Protein AF-A0A9E6A9U4-F1 (afdb_monomer_lite)

Secondary structure (DSSP, 8-state):
-EEEEETTS-EEEESSHHHHHHHHTSHHHHTTEEEEEE----SS----HHHHHHHHHHHHHHHHHHHHHHHHHHHH--HHHHHHHHHHHHHHHHHHHHHHHHHHHH--SHHHHHHHHHHHHHHHHHHHHHHHTTSS--HHHHH-HHHHHHHHHHHHHHHHHHHT-

Sequence (165 aa):
MITVNFKNGSKQHYTNLVQLCTILSDPDIADEFDGAHFVGVEKGYVINTHDQNELITRLEQAGAVKKIREKISENAGDSDSLLGTTADGVQLLLYAFSQLTVALNSASTLAEVRAASAPHIDMANRFLTKCESGEVKLTFMAKGVDNVVSDIEQRATAVSKVLSA

Structure (mmCIF, N/CA/C/O backbone):
data_AF-A0A9E6A9U4-F1
#
_entry.id   AF-A0A9E6A9U4-F1
#
loop_
_atom_site.group_PDB
_atom_site.id
_atom_site.type_symbol
_atom_site.label_atom_id
_atom_site.label_alt_id
_atom_site.label_comp_id
_atom_site.label_asym_id
_atom_site.label_entity_id
_atom_site.label_seq_id
_atom_site.pdbx_PDB_ins_code
_atom_site.Cartn_x
_atom_site.Cartn_y
_atom_site.Cartn_z
_atom_site.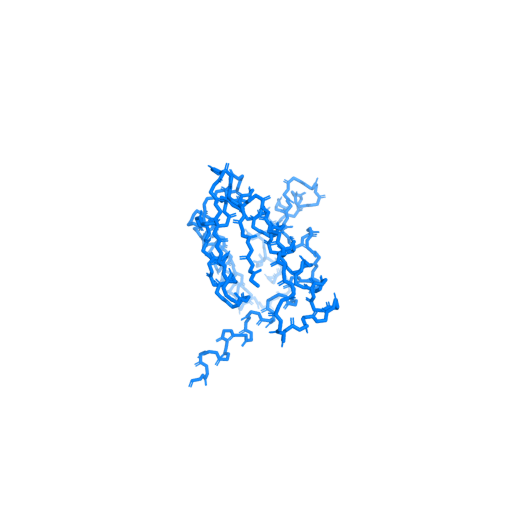occupancy
_atom_site.B_iso_or_equiv
_atom_site.auth_seq_id
_atom_site.auth_comp_id
_atom_site.auth_asym_id
_atom_site.auth_atom_id
_atom_site.pdbx_PDB_model_num
ATOM 1 N N . MET A 1 1 ? 33.800 -16.153 -32.339 1.00 60.28 1 MET A N 1
ATOM 2 C CA . MET A 1 1 ? 34.255 -14.843 -31.820 1.00 60.28 1 MET A CA 1
ATOM 3 C C . MET A 1 1 ? 33.089 -13.872 -31.927 1.00 60.28 1 MET A C 1
ATOM 5 O O . MET A 1 1 ? 32.409 -13.891 -32.945 1.00 60.28 1 MET A O 1
ATOM 9 N N . ILE A 1 2 ? 32.790 -13.103 -30.881 1.00 58.94 2 ILE A N 1
ATOM 10 C CA . ILE A 1 2 ? 31.640 -12.185 -30.867 1.00 58.94 2 ILE A CA 1
ATOM 11 C C . ILE A 1 2 ? 32.153 -10.767 -31.055 1.00 58.94 2 ILE A C 1
ATOM 13 O O . ILE A 1 2 ? 33.041 -10.357 -30.315 1.00 58.94 2 ILE A O 1
ATOM 17 N N . THR A 1 3 ? 31.607 -10.033 -32.020 1.00 58.75 3 THR A N 1
ATOM 18 C CA . THR A 1 3 ? 31.965 -8.630 -32.241 1.00 58.75 3 THR A CA 1
ATOM 19 C C . THR A 1 3 ? 30.806 -7.748 -31.801 1.00 58.75 3 THR A C 1
ATOM 21 O O . THR A 1 3 ? 29.701 -7.851 -32.337 1.00 58.75 3 THR A O 1
ATOM 24 N N . VAL A 1 4 ? 31.061 -6.884 -30.824 1.00 59.47 4 VAL A N 1
ATOM 25 C CA . VAL A 1 4 ? 30.104 -5.893 -30.321 1.00 59.47 4 VAL A CA 1
ATOM 26 C C . VAL A 1 4 ? 30.459 -4.531 -30.884 1.00 59.47 4 VAL A C 1
ATOM 28 O O . VAL A 1 4 ? 31.626 -4.141 -30.836 1.00 59.47 4 VAL A O 1
ATOM 31 N N . ASN A 1 5 ? 29.458 -3.823 -31.407 1.00 59.84 5 ASN A N 1
ATOM 32 C CA . ASN A 1 5 ? 29.593 -2.432 -31.817 1.00 59.84 5 ASN A CA 1
ATOM 33 C C . ASN A 1 5 ? 28.971 -1.525 -30.754 1.00 59.84 5 ASN A C 1
ATOM 35 O O . ASN A 1 5 ? 27.860 -1.772 -30.274 1.00 59.84 5 ASN A O 1
ATOM 39 N N . PHE A 1 6 ? 29.691 -0.461 -30.429 1.00 61.44 6 PHE A N 1
ATOM 40 C CA . PHE A 1 6 ? 29.239 0.581 -29.518 1.00 61.44 6 PHE A CA 1
ATOM 41 C C . PHE A 1 6 ? 28.830 1.829 -30.302 1.00 61.44 6 PHE A C 1
ATOM 43 O O . PHE A 1 6 ? 29.335 2.081 -31.398 1.00 61.44 6 PHE A O 1
ATOM 50 N N . LYS A 1 7 ? 27.955 2.650 -29.718 1.00 62.50 7 LYS A N 1
ATOM 51 C CA . LYS A 1 7 ? 27.421 3.888 -30.316 1.00 62.50 7 LYS A CA 1
ATOM 52 C C . LYS A 1 7 ? 28.502 4.917 -30.645 1.00 62.50 7 LYS A C 1
ATOM 54 O O . LYS A 1 7 ? 28.329 5.742 -31.535 1.00 62.50 7 LYS A O 1
ATOM 59 N N . ASN A 1 8 ? 29.638 4.850 -29.955 1.00 65.19 8 ASN A N 1
ATOM 60 C CA . ASN A 1 8 ? 30.821 5.663 -30.242 1.00 65.19 8 ASN A CA 1
ATOM 61 C C . ASN A 1 8 ? 31.619 5.172 -31.475 1.00 65.19 8 ASN A C 1
ATOM 63 O O . ASN A 1 8 ? 32.665 5.734 -31.793 1.00 65.19 8 ASN A O 1
ATOM 67 N N . GLY A 1 9 ? 31.151 4.125 -32.164 1.00 56.97 9 GLY A N 1
ATOM 68 C CA . GLY A 1 9 ? 31.791 3.528 -33.336 1.00 56.97 9 GLY A CA 1
ATOM 69 C C . GLY A 1 9 ? 32.916 2.541 -33.012 1.00 56.97 9 GLY A C 1
ATOM 70 O O . GLY A 1 9 ? 33.503 1.964 -33.932 1.00 56.97 9 GLY A O 1
ATOM 71 N N . SER A 1 10 ? 33.225 2.320 -31.730 1.00 62.66 10 SER A N 1
ATOM 72 C CA . SER A 1 10 ? 34.221 1.333 -31.313 1.00 62.66 10 SER A CA 1
ATOM 73 C C . SER A 1 10 ? 33.694 -0.097 -31.459 1.00 62.66 10 SER A C 1
ATOM 75 O O . SER A 1 10 ? 32.488 -0.359 -31.415 1.00 62.66 10 SER A O 1
ATOM 77 N N . LYS A 1 11 ? 34.623 -1.037 -31.660 1.00 68.75 11 LYS A N 1
ATOM 78 C CA . LYS A 1 11 ? 34.333 -2.467 -31.783 1.00 68.75 11 LYS A CA 1
ATOM 79 C C . LYS A 1 11 ? 35.143 -3.236 -30.758 1.00 68.75 11 LYS A C 1
ATOM 81 O O . LYS A 1 11 ? 36.354 -3.040 -30.676 1.00 68.75 11 LYS A O 1
ATOM 86 N N . GLN A 1 12 ? 34.496 -4.129 -30.020 1.00 66.19 12 GLN A N 1
ATOM 87 C CA . GLN A 1 12 ? 35.190 -5.068 -29.140 1.00 66.19 12 GLN A CA 1
ATOM 88 C C . GLN A 1 12 ? 34.913 -6.509 -29.543 1.00 66.19 12 GLN A C 1
ATOM 90 O O . GLN A 1 12 ? 33.837 -6.840 -30.047 1.00 66.19 12 GLN A O 1
ATOM 95 N N . HIS A 1 13 ? 35.911 -7.361 -29.319 1.00 63.00 13 HIS A N 1
ATOM 96 C CA . HIS A 1 13 ? 35.864 -8.776 -29.650 1.00 63.00 13 HIS A CA 1
ATOM 97 C C . HIS A 1 13 ? 35.906 -9.615 -28.378 1.00 63.00 13 HIS A C 1
ATOM 99 O O . HIS A 1 13 ? 36.811 -9.462 -27.561 1.00 63.00 13 HIS A O 1
ATOM 105 N N . TYR A 1 14 ? 34.965 -10.546 -28.250 1.00 63.75 14 TYR A N 1
ATOM 106 C CA . TYR A 1 14 ? 34.887 -11.471 -27.125 1.00 63.75 14 TYR A CA 1
ATOM 107 C C . TYR A 1 14 ? 35.077 -12.908 -27.590 1.00 63.75 14 TYR A C 1
ATOM 109 O O . TYR A 1 14 ? 34.563 -13.338 -28.634 1.00 63.75 14 TYR A O 1
ATOM 117 N N . THR A 1 15 ? 35.835 -13.665 -26.803 1.00 53.72 15 THR A N 1
ATOM 118 C CA . THR A 1 15 ? 36.180 -15.055 -27.107 1.00 53.72 15 THR A CA 1
ATOM 119 C C . THR A 1 15 ? 35.052 -16.016 -26.751 1.00 53.72 15 THR A C 1
ATOM 121 O O . THR A 1 15 ? 34.944 -17.065 -27.382 1.00 53.72 15 THR A O 1
ATOM 124 N N . ASN A 1 16 ? 34.173 -15.662 -25.808 1.00 57.78 16 ASN A N 1
ATOM 125 C CA . ASN A 1 16 ? 32.987 -16.451 -25.477 1.00 57.78 16 ASN A CA 1
ATOM 126 C C . ASN A 1 16 ? 31.813 -15.584 -24.982 1.00 57.78 16 ASN A C 1
ATOM 128 O O . ASN A 1 16 ? 31.968 -14.404 -24.674 1.00 57.78 16 ASN A O 1
ATOM 132 N N . LEU A 1 17 ? 30.629 -16.197 -24.914 1.00 53.97 17 LEU A N 1
ATOM 133 C CA . LEU A 1 17 ? 29.381 -15.543 -24.499 1.00 53.97 17 LEU A CA 1
ATOM 134 C C . LEU A 1 17 ? 29.367 -15.157 -23.021 1.00 53.97 17 LEU A C 1
ATOM 136 O O . LEU A 1 17 ? 28.690 -14.206 -22.660 1.00 53.97 17 LEU A O 1
ATOM 140 N N . VAL A 1 18 ? 30.110 -15.870 -22.171 1.00 56.47 18 VAL A N 1
ATOM 141 C CA . VAL A 1 18 ? 30.170 -15.576 -20.733 1.00 56.47 18 VAL A CA 1
ATOM 142 C C . VAL A 1 18 ? 30.834 -14.221 -20.511 1.00 56.47 18 VAL A C 1
ATOM 144 O O . VAL A 1 18 ? 30.299 -13.397 -19.784 1.00 56.47 18 VAL A O 1
ATOM 147 N N . GLN A 1 19 ? 31.939 -13.945 -21.209 1.00 59.38 19 GLN A N 1
ATOM 148 C CA . GLN A 1 19 ? 32.595 -12.636 -21.174 1.00 59.38 19 GLN A CA 1
ATOM 149 C C . GLN A 1 19 ? 31.684 -11.515 -21.676 1.00 59.38 19 GLN A C 1
ATOM 151 O O . GLN A 1 19 ? 31.666 -10.441 -21.081 1.00 59.38 19 GLN A O 1
ATOM 156 N N . LEU A 1 20 ? 30.905 -11.774 -22.730 1.00 57.94 20 LEU A N 1
ATOM 157 C CA . LEU A 1 20 ? 29.940 -10.806 -23.239 1.00 57.94 20 LEU A CA 1
ATOM 158 C C . LEU A 1 20 ? 28.831 -10.521 -22.216 1.00 57.94 20 LEU A C 1
ATOM 160 O O . LEU A 1 20 ? 28.538 -9.362 -21.944 1.00 57.94 20 LEU A O 1
ATOM 164 N N . CYS A 1 21 ? 28.232 -11.563 -21.635 1.00 53.50 21 CYS A N 1
ATOM 165 C CA . CYS A 1 21 ? 27.164 -11.412 -20.652 1.00 53.50 21 CYS A CA 1
ATOM 166 C C . CYS A 1 21 ? 27.640 -10.663 -19.406 1.00 53.50 21 CYS A C 1
ATOM 168 O O . CYS A 1 21 ? 26.924 -9.782 -18.953 1.00 53.50 21 CYS A O 1
ATOM 170 N N . THR A 1 22 ? 28.846 -10.952 -18.901 1.00 57.72 22 THR A N 1
ATOM 171 C CA . THR A 1 22 ? 29.429 -10.257 -17.741 1.00 57.72 22 THR A CA 1
ATOM 172 C C . THR A 1 22 ? 29.596 -8.756 -17.985 1.00 57.72 22 THR A C 1
ATOM 174 O O . THR A 1 22 ? 29.357 -7.956 -17.085 1.00 57.72 22 THR A O 1
ATOM 177 N N . ILE A 1 23 ? 29.974 -8.366 -19.202 1.00 58.91 23 ILE A N 1
ATOM 178 C CA . ILE A 1 23 ? 30.202 -6.963 -19.565 1.00 58.91 23 ILE A CA 1
ATOM 179 C C . ILE A 1 23 ? 28.883 -6.238 -19.852 1.00 58.91 23 ILE A C 1
ATOM 181 O O . ILE A 1 23 ? 28.725 -5.089 -19.467 1.00 58.91 23 ILE A O 1
ATOM 185 N N . LEU A 1 24 ? 27.901 -6.911 -20.460 1.00 53.19 24 LEU A N 1
ATOM 186 C CA . LEU A 1 24 ? 26.564 -6.344 -20.678 1.00 53.19 24 LEU A CA 1
ATOM 187 C C . LEU A 1 24 ? 25.712 -6.266 -19.402 1.00 53.19 24 LEU A C 1
ATOM 189 O O . LEU A 1 24 ? 24.688 -5.587 -19.396 1.00 53.19 24 LEU A O 1
ATOM 193 N N . SER A 1 25 ? 26.106 -6.951 -18.327 1.00 53.53 25 SER A N 1
ATOM 194 C CA . SER A 1 25 ? 25.531 -6.734 -16.995 1.00 53.53 25 SER A CA 1
ATOM 195 C C . SER A 1 25 ? 26.053 -5.474 -16.296 1.00 53.53 25 SER A C 1
ATOM 197 O O . SER A 1 25 ? 25.503 -5.111 -15.256 1.00 53.53 25 SER A O 1
ATOM 199 N N . ASP A 1 26 ? 27.063 -4.798 -16.856 1.00 54.88 26 ASP A N 1
ATOM 200 C CA . ASP A 1 26 ? 27.487 -3.470 -16.418 1.00 54.88 26 ASP A CA 1
ATOM 201 C C . ASP A 1 26 ? 26.576 -2.395 -17.056 1.00 54.88 26 ASP A C 1
ATOM 203 O O . ASP A 1 26 ? 26.520 -2.282 -18.289 1.00 54.88 26 ASP A O 1
ATOM 207 N N . PRO A 1 27 ? 25.818 -1.627 -16.251 1.00 50.69 27 PRO A N 1
ATOM 208 C CA . PRO A 1 27 ? 24.836 -0.671 -16.753 1.00 50.69 27 PRO A CA 1
ATOM 209 C C . PRO A 1 27 ? 25.451 0.467 -17.576 1.00 50.69 27 PRO A C 1
ATOM 211 O O . PRO A 1 27 ? 24.794 0.914 -18.517 1.00 50.69 27 PRO A O 1
ATOM 214 N N . ASP A 1 28 ? 26.690 0.875 -17.286 1.00 53.50 28 ASP A N 1
ATOM 215 C CA . ASP A 1 28 ? 27.364 1.964 -18.005 1.00 53.50 28 ASP A CA 1
ATOM 216 C C . ASP A 1 28 ? 27.767 1.528 -19.424 1.00 53.50 28 ASP A C 1
ATOM 218 O O . ASP A 1 28 ? 27.748 2.311 -20.372 1.00 53.50 28 ASP A O 1
ATOM 222 N N . ILE A 1 29 ? 28.068 0.239 -19.597 1.00 53.34 29 ILE A N 1
ATOM 223 C CA . ILE A 1 29 ? 28.472 -0.350 -20.880 1.00 53.34 29 ILE A CA 1
ATOM 224 C C . ILE A 1 29 ? 27.243 -0.738 -21.717 1.00 53.34 29 ILE A C 1
ATOM 226 O O . ILE A 1 29 ? 27.258 -0.641 -22.948 1.00 53.34 29 ILE A O 1
ATOM 230 N N . ALA A 1 30 ? 26.153 -1.145 -21.061 1.00 53.19 30 ALA A N 1
ATOM 231 C CA . ALA A 1 30 ? 24.899 -1.502 -21.718 1.00 53.19 30 ALA A CA 1
ATOM 232 C C . ALA A 1 30 ? 24.250 -0.316 -22.457 1.00 53.19 30 ALA A C 1
ATOM 234 O O . ALA A 1 30 ? 23.649 -0.510 -23.515 1.00 53.19 30 ALA A O 1
ATOM 235 N N . ASP A 1 31 ? 24.394 0.910 -21.944 1.00 51.66 31 ASP A N 1
ATOM 236 C CA . ASP A 1 31 ? 23.811 2.108 -22.564 1.00 51.66 31 ASP A CA 1
ATOM 237 C C . ASP A 1 31 ? 24.581 2.583 -23.811 1.00 51.66 31 ASP A C 1
ATOM 239 O O . ASP A 1 31 ? 24.009 3.248 -24.686 1.00 51.66 31 ASP A O 1
ATOM 243 N N . GLU A 1 32 ? 25.837 2.156 -23.969 1.00 51.53 32 GLU A N 1
ATOM 244 C CA . GLU A 1 32 ? 26.654 2.388 -25.164 1.00 51.53 32 GLU A CA 1
ATOM 245 C C . GLU A 1 32 ? 26.468 1.322 -26.257 1.00 51.53 32 GLU A C 1
ATOM 247 O O . GLU A 1 32 ? 27.018 1.466 -27.350 1.00 51.53 32 GLU A O 1
ATOM 252 N N . PHE A 1 33 ? 25.687 0.269 -26.010 1.00 51.88 33 PHE A N 1
ATOM 253 C CA . PHE A 1 33 ? 25.482 -0.826 -26.959 1.00 51.88 33 PHE A CA 1
ATOM 254 C C . PHE A 1 33 ? 24.604 -0.404 -28.150 1.00 51.88 33 PHE A C 1
ATOM 256 O O . PHE A 1 33 ? 23.486 0.083 -27.971 1.00 51.88 33 PHE A O 1
ATOM 263 N N . ASP A 1 34 ? 25.106 -0.620 -29.371 1.00 42.72 34 ASP A N 1
ATOM 264 C CA . ASP A 1 34 ? 24.397 -0.315 -30.629 1.00 42.72 34 ASP A CA 1
ATOM 265 C C . ASP A 1 34 ? 23.998 -1.588 -31.403 1.00 42.72 34 ASP A C 1
ATOM 267 O O . ASP A 1 34 ? 23.116 -1.577 -32.259 1.00 42.72 34 ASP A O 1
ATOM 271 N N . GLY A 1 35 ? 24.614 -2.728 -31.074 1.00 47.31 35 GLY A N 1
ATOM 272 C CA . GLY A 1 35 ? 24.276 -4.032 -31.639 1.00 47.31 35 GLY A CA 1
ATOM 273 C C . GLY A 1 35 ? 25.437 -5.027 -31.597 1.00 47.31 35 GLY A C 1
ATOM 274 O O . GLY A 1 35 ? 26.610 -4.653 -31.529 1.00 47.31 35 GLY A O 1
ATOM 275 N N . ALA A 1 36 ? 25.124 -6.322 -31.683 1.00 45.53 36 ALA A N 1
ATOM 276 C CA . ALA A 1 36 ? 26.116 -7.394 -31.758 1.00 45.53 36 ALA A CA 1
ATOM 277 C C . ALA A 1 36 ? 26.008 -8.136 -33.095 1.00 45.53 36 ALA A C 1
ATOM 279 O O . ALA A 1 36 ? 24.922 -8.548 -33.500 1.00 45.53 36 ALA A O 1
ATOM 280 N N . HIS A 1 37 ? 27.147 -8.351 -33.756 1.00 43.19 37 HIS A N 1
ATOM 281 C CA . HIS A 1 37 ? 27.241 -9.206 -34.936 1.00 43.19 37 HIS A CA 1
ATOM 282 C C . HIS A 1 37 ? 28.123 -10.419 -34.632 1.00 43.19 37 HIS A C 1
ATOM 284 O O . HIS A 1 37 ? 29.291 -10.304 -34.252 1.00 43.19 37 HIS A O 1
ATOM 290 N N . PHE A 1 38 ? 27.566 -11.610 -34.845 1.00 45.44 38 PHE A N 1
ATOM 291 C CA . PHE A 1 38 ? 28.312 -12.861 -34.788 1.00 45.44 38 PHE A CA 1
ATOM 292 C C . PHE A 1 38 ? 29.064 -13.040 -36.110 1.00 45.44 38 PHE A C 1
ATOM 294 O O . PHE A 1 38 ? 28.454 -13.308 -37.142 1.00 45.44 38 PHE A O 1
ATOM 301 N N . VAL A 1 39 ? 30.387 -12.872 -36.094 1.00 40.66 39 VAL A N 1
ATOM 302 C CA . VAL A 1 39 ? 31.235 -13.100 -37.272 1.00 40.66 39 VAL A CA 1
ATOM 303 C C . VAL A 1 39 ? 32.084 -14.345 -37.030 1.00 40.66 39 VAL A C 1
ATOM 305 O O . VAL A 1 39 ? 32.889 -14.382 -36.101 1.00 40.66 39 VAL A O 1
ATOM 308 N N . GLY A 1 40 ? 31.916 -15.354 -37.887 1.00 36.97 40 GLY A N 1
ATOM 309 C CA . GLY A 1 40 ? 32.822 -16.498 -37.987 1.00 36.97 40 GLY A CA 1
ATOM 310 C C . GLY A 1 40 ? 32.494 -17.661 -37.052 1.00 36.97 40 GLY A C 1
ATOM 311 O O . GLY A 1 40 ? 32.864 -17.679 -35.876 1.00 36.97 40 GLY A O 1
ATOM 312 N N . VAL A 1 41 ? 31.850 -18.674 -37.635 1.00 44.22 41 VAL A N 1
ATOM 313 C CA . VAL A 1 41 ? 31.869 -20.058 -37.162 1.00 44.22 41 VAL A CA 1
ATOM 314 C C . VAL A 1 41 ? 33.266 -20.607 -37.444 1.00 44.22 41 VAL A C 1
ATOM 316 O O . VAL A 1 41 ? 33.520 -21.139 -38.517 1.00 44.22 41 VAL A O 1
ATOM 319 N N . GLU A 1 42 ? 34.186 -20.486 -36.492 1.00 35.09 42 GLU A N 1
ATOM 320 C CA . GLU A 1 42 ? 35.375 -21.337 -36.476 1.00 35.09 42 GLU A CA 1
ATOM 321 C C . GLU A 1 42 ? 35.427 -22.108 -35.159 1.00 35.09 42 GLU A C 1
ATOM 323 O O . GLU A 1 42 ? 35.738 -21.579 -34.097 1.00 35.09 42 GLU A O 1
ATOM 328 N N . LYS A 1 43 ? 35.055 -23.387 -35.300 1.00 35.56 43 LYS A N 1
ATOM 329 C CA . LYS A 1 43 ? 35.189 -24.516 -34.374 1.00 35.56 43 LYS A CA 1
ATOM 330 C C . LYS A 1 43 ? 34.518 -24.379 -32.999 1.00 35.56 43 LYS A C 1
ATOM 332 O O . LYS A 1 43 ? 35.126 -23.985 -32.014 1.00 35.56 43 LYS A O 1
ATOM 337 N N . GLY A 1 44 ? 33.307 -24.938 -32.920 1.00 35.59 44 GLY A N 1
ATOM 338 C CA . GLY A 1 44 ? 32.991 -25.854 -31.815 1.00 35.59 44 GLY A CA 1
ATOM 339 C C . GLY A 1 44 ? 31.979 -25.413 -30.761 1.00 35.59 44 GLY A C 1
ATOM 340 O O . GLY A 1 44 ? 31.803 -26.149 -29.799 1.00 35.59 44 GLY A O 1
ATOM 341 N N . TYR A 1 45 ? 31.281 -24.289 -30.924 1.00 37.00 45 TYR A N 1
ATOM 342 C CA . TYR A 1 45 ? 30.151 -23.955 -30.049 1.00 37.00 45 TYR A CA 1
ATOM 343 C C . TYR A 1 45 ? 28.924 -23.611 -30.894 1.00 37.00 45 TYR A C 1
ATOM 345 O O . TYR A 1 45 ? 28.731 -22.471 -31.315 1.00 37.00 45 TYR A O 1
ATOM 353 N N . VAL A 1 46 ? 28.124 -24.634 -31.203 1.00 38.53 46 VAL A N 1
ATOM 354 C CA . VAL A 1 46 ? 26.781 -24.448 -31.760 1.00 38.53 46 VAL A CA 1
ATOM 355 C C . VAL A 1 46 ? 25.882 -24.124 -30.578 1.00 38.53 46 VAL A C 1
ATOM 357 O O . VAL A 1 46 ? 25.459 -25.019 -29.854 1.00 38.53 46 VAL A O 1
ATOM 360 N N . ILE A 1 47 ? 25.630 -22.839 -30.349 1.00 43.09 47 ILE A N 1
ATOM 361 C CA . ILE A 1 47 ? 24.485 -22.443 -29.533 1.00 43.09 47 ILE A CA 1
ATOM 362 C C . ILE A 1 47 ? 23.270 -22.831 -30.374 1.00 43.09 47 ILE A C 1
ATOM 364 O O . ILE A 1 47 ? 23.157 -22.376 -31.517 1.00 43.09 47 ILE A O 1
ATOM 368 N N . ASN A 1 48 ? 22.411 -23.718 -29.877 1.00 45.44 48 ASN A N 1
ATOM 369 C CA . ASN A 1 48 ? 21.213 -24.084 -30.622 1.00 45.44 48 ASN A CA 1
ATOM 370 C C . ASN A 1 48 ? 20.373 -22.818 -30.856 1.00 45.44 48 ASN A C 1
ATOM 372 O O . ASN A 1 48 ? 20.281 -21.952 -29.989 1.00 45.44 48 ASN A O 1
ATOM 376 N N . THR A 1 49 ? 19.741 -22.696 -32.021 1.00 48.75 49 THR A N 1
ATOM 377 C CA . THR A 1 49 ? 18.889 -21.540 -32.365 1.00 48.75 49 THR A CA 1
ATOM 378 C C . THR A 1 49 ? 17.748 -21.325 -31.363 1.00 48.75 49 THR A C 1
ATOM 380 O O . THR A 1 49 ? 17.280 -20.202 -31.192 1.00 48.75 49 THR A O 1
ATOM 383 N N . HIS A 1 50 ? 17.339 -22.381 -30.655 1.00 46.94 50 HIS A N 1
ATOM 384 C CA . HIS A 1 50 ? 16.410 -22.313 -29.527 1.00 46.94 50 HIS A CA 1
ATOM 385 C C . HIS A 1 50 ? 16.960 -21.476 -28.356 1.00 46.94 50 HIS A C 1
ATOM 387 O O . HIS A 1 50 ? 16.288 -20.548 -27.912 1.00 46.94 50 HIS A O 1
ATOM 393 N N . ASP A 1 51 ? 18.208 -21.720 -27.946 1.00 52.50 51 ASP A N 1
ATOM 394 C CA . ASP A 1 51 ? 18.875 -20.993 -26.857 1.00 52.50 51 ASP A CA 1
ATOM 395 C C . ASP A 1 51 ? 19.122 -19.520 -27.226 1.00 52.50 51 ASP A C 1
ATOM 397 O O . ASP A 1 51 ? 19.042 -18.641 -26.372 1.00 52.50 51 ASP A O 1
ATOM 401 N N . GLN A 1 52 ? 19.388 -19.218 -28.504 1.00 52.50 52 GLN A N 1
ATOM 402 C CA . GLN A 1 52 ? 19.552 -17.834 -28.972 1.00 52.50 52 GLN A CA 1
ATOM 403 C C . GLN A 1 52 ? 18.250 -17.029 -28.887 1.00 52.50 52 GLN A C 1
ATOM 405 O O . GLN A 1 52 ? 18.264 -15.885 -28.432 1.00 52.50 52 GLN A O 1
ATOM 410 N N . ASN A 1 53 ? 17.127 -17.624 -29.291 1.00 50.41 53 ASN A N 1
ATOM 411 C CA . ASN A 1 53 ? 15.822 -16.966 -29.234 1.00 50.41 53 ASN A CA 1
ATOM 412 C C . ASN A 1 53 ? 15.352 -16.761 -27.788 1.00 50.41 53 ASN A C 1
ATOM 414 O O . ASN A 1 53 ? 14.791 -15.712 -27.465 1.00 50.41 53 ASN A O 1
ATOM 418 N N . GLU A 1 54 ? 15.624 -17.723 -26.903 1.00 57.47 54 GLU A N 1
ATOM 419 C CA . GLU A 1 54 ? 15.352 -17.571 -25.474 1.00 57.47 54 GLU A CA 1
ATOM 420 C C . GLU A 1 54 ? 16.193 -16.434 -24.868 1.00 57.47 54 GLU A C 1
ATOM 422 O O . GLU A 1 54 ? 15.672 -15.599 -24.126 1.00 57.47 54 GLU A O 1
ATOM 427 N N . LEU A 1 55 ? 17.472 -16.327 -25.243 1.00 56.16 55 LEU A N 1
ATOM 428 C CA . LEU A 1 55 ? 18.358 -15.269 -24.755 1.00 56.16 55 LEU A CA 1
ATOM 429 C C . LEU A 1 55 ? 17.911 -13.870 -25.205 1.00 56.16 55 LEU A C 1
ATOM 431 O O . LEU A 1 55 ? 17.862 -12.952 -24.387 1.00 56.16 55 LEU A O 1
ATOM 435 N N . ILE A 1 56 ? 17.553 -13.713 -26.484 1.00 57.59 56 ILE A N 1
ATOM 436 C CA . ILE A 1 56 ? 17.029 -12.453 -27.038 1.00 57.59 56 ILE A CA 1
ATOM 437 C C . ILE A 1 56 ? 15.758 -12.048 -26.290 1.00 57.59 56 ILE A C 1
ATOM 439 O O . ILE A 1 56 ? 15.660 -10.920 -25.814 1.00 57.59 56 ILE A O 1
ATOM 443 N N . THR A 1 57 ? 14.846 -12.999 -26.075 1.00 61.41 57 THR A N 1
ATOM 444 C CA . THR A 1 57 ? 13.600 -12.763 -25.334 1.00 61.41 57 THR A CA 1
ATOM 445 C C . THR A 1 57 ? 13.875 -12.262 -23.910 1.00 61.41 57 THR A C 1
ATOM 447 O O . THR A 1 57 ? 13.233 -11.323 -23.440 1.00 61.41 57 THR A O 1
ATOM 450 N N . ARG A 1 58 ? 14.858 -12.841 -23.207 1.00 58.59 58 ARG A N 1
ATOM 451 C CA . ARG A 1 58 ? 15.216 -12.420 -21.839 1.00 58.59 58 ARG A CA 1
ATOM 452 C C . ARG A 1 58 ? 15.879 -11.044 -21.800 1.00 58.59 58 ARG A C 1
ATOM 454 O O . ARG A 1 58 ? 15.612 -10.279 -20.876 1.00 58.59 58 ARG A O 1
ATOM 461 N N . LEU A 1 59 ? 16.707 -10.709 -22.790 1.00 54.72 59 LEU A N 1
ATOM 462 C CA . LEU A 1 59 ? 17.329 -9.387 -22.911 1.00 54.72 59 LEU A CA 1
ATOM 463 C C . LEU A 1 59 ? 16.298 -8.300 -23.237 1.00 54.72 59 LEU A C 1
ATOM 465 O O . LEU A 1 59 ? 16.333 -7.223 -22.646 1.00 54.72 59 LEU A O 1
ATOM 469 N N . GLU A 1 60 ? 15.337 -8.596 -24.111 1.00 59.41 60 GLU A N 1
ATOM 470 C CA . GLU A 1 60 ? 14.221 -7.698 -24.423 1.00 59.41 60 GLU A CA 1
ATOM 471 C C . GLU A 1 60 ? 13.333 -7.455 -23.198 1.00 59.41 60 GLU A C 1
ATOM 473 O O . GLU A 1 60 ? 12.999 -6.308 -22.889 1.00 59.41 60 GLU A O 1
ATOM 478 N N . GLN A 1 61 ? 13.012 -8.511 -22.444 1.00 59.84 61 GLN A N 1
ATOM 479 C CA . GLN A 1 61 ? 12.280 -8.403 -21.180 1.00 59.84 61 GLN A CA 1
ATOM 480 C C . GLN A 1 61 ? 13.057 -7.585 -20.140 1.00 59.84 61 GLN A C 1
ATOM 482 O O . GLN A 1 61 ? 12.482 -6.702 -19.501 1.00 59.84 61 GLN A O 1
ATOM 487 N N . ALA A 1 62 ? 14.364 -7.820 -19.990 1.00 61.28 62 ALA A N 1
ATOM 488 C CA . ALA A 1 62 ? 15.212 -7.058 -19.076 1.00 61.28 62 ALA A CA 1
ATOM 489 C C . ALA A 1 62 ? 15.281 -5.569 -19.463 1.00 61.28 62 ALA A C 1
ATOM 491 O O . ALA A 1 62 ? 15.111 -4.699 -18.605 1.00 61.28 62 ALA A O 1
ATOM 492 N N . GLY A 1 63 ? 15.444 -5.267 -20.754 1.00 60.88 63 GLY A N 1
ATOM 493 C CA . GLY A 1 63 ? 15.438 -3.901 -21.279 1.00 60.88 63 GLY A CA 1
ATOM 494 C C . GLY A 1 63 ? 14.088 -3.198 -21.098 1.00 60.88 63 GLY A C 1
ATOM 495 O O . GLY A 1 63 ? 14.046 -2.018 -20.748 1.00 60.88 63 GLY A O 1
ATOM 496 N N . ALA A 1 64 ? 12.975 -3.916 -21.268 1.00 61.19 64 ALA A N 1
ATOM 497 C CA . ALA A 1 64 ? 11.638 -3.391 -20.998 1.00 61.19 64 ALA A CA 1
ATOM 498 C C . ALA A 1 64 ? 11.445 -3.059 -19.508 1.00 61.19 64 ALA A C 1
ATOM 500 O O . ALA A 1 64 ? 10.924 -1.993 -19.177 1.00 61.19 64 ALA A O 1
ATOM 501 N N . VAL A 1 65 ? 11.919 -3.923 -18.604 1.00 68.31 65 VAL A N 1
ATOM 502 C CA . VAL A 1 65 ? 11.872 -3.682 -17.153 1.00 68.31 65 VAL A CA 1
ATOM 503 C C . VAL A 1 65 ? 12.741 -2.484 -16.751 1.00 68.31 65 VAL A C 1
ATOM 505 O O . VAL A 1 65 ? 12.282 -1.667 -15.951 1.00 68.31 65 VAL A O 1
ATOM 508 N N . LYS A 1 66 ? 13.951 -2.330 -17.316 1.00 71.62 66 LYS A N 1
ATOM 509 C CA . LYS A 1 66 ? 14.836 -1.170 -17.064 1.00 71.62 66 LYS A CA 1
ATOM 510 C C . LYS A 1 66 ? 14.139 0.143 -17.443 1.00 71.62 66 LYS A C 1
ATOM 512 O O . LYS A 1 66 ? 13.976 1.005 -16.585 1.00 71.62 66 LYS A O 1
ATOM 517 N N . LYS A 1 67 ? 13.592 0.230 -18.662 1.00 70.44 67 LYS A N 1
ATOM 518 C CA . LYS A 1 67 ? 12.854 1.414 -19.147 1.00 70.44 67 LYS A CA 1
ATOM 519 C C . LYS A 1 67 ? 11.642 1.771 -18.287 1.00 70.44 67 LYS A C 1
ATOM 521 O O . LYS A 1 67 ? 11.307 2.942 -18.136 1.00 70.44 67 LYS A O 1
ATOM 526 N N . ILE A 1 68 ? 10.947 0.774 -17.735 1.00 73.31 68 ILE A N 1
ATOM 527 C CA . ILE A 1 68 ? 9.833 1.017 -16.809 1.00 73.31 68 ILE A CA 1
ATOM 528 C C . ILE A 1 68 ? 10.350 1.609 -15.492 1.00 73.31 68 ILE A C 1
ATOM 530 O O . ILE A 1 68 ? 9.749 2.550 -14.983 1.00 73.31 68 ILE A O 1
ATOM 534 N N . ARG A 1 69 ? 11.462 1.099 -14.947 1.00 73.38 69 ARG A N 1
ATOM 535 C CA . ARG A 1 69 ? 12.056 1.617 -13.703 1.00 73.38 69 ARG A CA 1
ATOM 536 C C . ARG A 1 69 ? 12.593 3.036 -13.852 1.00 73.38 69 ARG A C 1
ATOM 538 O O . ARG A 1 69 ? 12.362 3.842 -12.960 1.00 73.38 69 ARG A O 1
ATOM 545 N N . GLU A 1 70 ? 13.237 3.346 -14.972 1.00 76.00 70 GLU A N 1
ATOM 546 C CA . GLU A 1 70 ? 13.686 4.708 -15.297 1.00 76.00 70 GLU A CA 1
ATOM 547 C C . GLU A 1 70 ? 12.502 5.675 -15.305 1.00 76.00 70 GLU A C 1
ATOM 549 O O . GLU A 1 70 ? 12.498 6.658 -14.571 1.00 76.00 70 GLU A O 1
ATOM 554 N N . LYS A 1 71 ? 11.425 5.322 -16.017 1.00 76.50 71 LYS A N 1
ATOM 555 C CA . LYS A 1 71 ? 10.194 6.121 -16.027 1.00 76.50 71 LYS A CA 1
ATOM 556 C C . LYS A 1 71 ? 9.579 6.284 -14.641 1.00 76.50 71 LYS A C 1
ATOM 558 O O . LYS A 1 71 ? 9.067 7.356 -14.338 1.00 76.50 71 LYS A O 1
ATOM 563 N N . ILE A 1 72 ? 9.596 5.248 -13.801 1.00 76.69 72 ILE A N 1
ATOM 564 C CA . ILE A 1 72 ? 9.117 5.364 -12.417 1.00 76.69 72 ILE A CA 1
ATOM 565 C C . ILE A 1 72 ? 9.987 6.363 -11.651 1.00 76.69 72 ILE A C 1
ATOM 567 O O . ILE A 1 72 ? 9.432 7.257 -11.025 1.00 76.69 72 ILE A O 1
ATOM 571 N N . SER A 1 73 ? 11.314 6.267 -11.747 1.00 76.38 73 SER A N 1
ATOM 572 C CA . SER A 1 73 ? 12.227 7.194 -11.070 1.00 76.38 73 SER A CA 1
ATOM 573 C C . SER A 1 73 ? 12.029 8.644 -11.522 1.00 76.38 73 SER A C 1
ATOM 575 O O . SER A 1 73 ? 12.067 9.555 -10.701 1.00 76.38 73 SER A O 1
ATOM 577 N N . GLU A 1 74 ? 11.796 8.867 -12.817 1.00 79.75 74 GLU A N 1
ATOM 578 C CA . GLU A 1 74 ? 11.563 10.201 -13.380 1.00 79.75 74 GLU A CA 1
ATOM 579 C C . GLU A 1 74 ? 10.221 10.807 -12.947 1.00 79.75 74 GLU A C 1
ATOM 581 O O . GLU A 1 74 ? 10.122 12.019 -12.774 1.00 79.75 74 GLU A O 1
ATOM 586 N N . ASN A 1 75 ? 9.177 9.984 -12.793 1.00 79.38 75 ASN A N 1
ATOM 587 C CA . ASN A 1 75 ? 7.801 10.472 -12.630 1.00 79.38 75 ASN A CA 1
ATOM 588 C C . ASN A 1 75 ? 7.238 10.321 -11.208 1.00 79.38 75 ASN A C 1
ATOM 590 O O . ASN A 1 75 ? 6.318 11.049 -10.846 1.00 79.38 75 ASN A O 1
ATOM 594 N N . ALA A 1 76 ? 7.737 9.372 -10.414 1.00 80.44 76 ALA A N 1
ATOM 595 C CA . ALA A 1 76 ? 7.228 9.059 -9.075 1.00 80.44 76 ALA A CA 1
ATOM 596 C C . ALA A 1 76 ? 8.191 9.461 -7.944 1.00 80.44 76 ALA A C 1
ATOM 598 O O . ALA A 1 76 ? 7.822 9.357 -6.775 1.00 80.44 76 ALA A O 1
ATOM 599 N N . GLY A 1 77 ? 9.391 9.937 -8.286 1.00 79.12 77 GLY A N 1
ATOM 600 C CA . GLY A 1 77 ? 10.458 10.263 -7.343 1.00 79.12 77 GLY A CA 1
ATOM 601 C C . GLY A 1 77 ? 11.516 9.163 -7.242 1.00 79.12 77 GLY A C 1
ATOM 602 O O . GLY A 1 77 ? 11.345 8.053 -7.753 1.00 79.12 77 GLY A O 1
ATOM 603 N N . ASP A 1 78 ? 12.632 9.490 -6.591 1.00 81.94 78 ASP A N 1
ATOM 604 C CA . ASP A 1 78 ? 13.711 8.536 -6.344 1.00 81.94 78 ASP A CA 1
ATOM 605 C C . ASP A 1 78 ? 13.311 7.437 -5.341 1.00 81.94 78 ASP A C 1
ATOM 607 O O . ASP A 1 78 ? 12.283 7.495 -4.658 1.00 81.94 78 ASP A O 1
ATOM 611 N N . SER A 1 79 ? 14.140 6.393 -5.269 1.00 81.19 79 SER A N 1
ATOM 612 C CA . SER A 1 79 ? 13.883 5.235 -4.406 1.00 81.19 79 SER A CA 1
ATOM 613 C C . SER A 1 79 ? 13.771 5.614 -2.926 1.00 81.19 79 SER A C 1
ATOM 615 O O . SER A 1 79 ? 12.959 5.021 -2.218 1.00 81.19 79 SER A O 1
ATOM 617 N N . ASP A 1 80 ? 14.539 6.601 -2.463 1.00 79.94 80 ASP A N 1
ATOM 618 C CA . ASP A 1 80 ? 14.564 7.007 -1.055 1.00 79.94 80 ASP A CA 1
ATOM 619 C C . ASP A 1 80 ? 13.276 7.740 -0.670 1.00 79.94 80 ASP A C 1
ATOM 621 O O . ASP A 1 80 ? 12.673 7.452 0.365 1.00 79.94 80 ASP A O 1
ATOM 625 N N . SER A 1 81 ? 12.787 8.619 -1.543 1.00 83.62 81 SER A N 1
ATOM 626 C CA . SER A 1 81 ? 11.515 9.326 -1.380 1.00 83.62 81 SER A CA 1
ATOM 627 C C . SER A 1 81 ? 10.327 8.360 -1.398 1.00 83.62 81 SER A C 1
ATOM 629 O O . SER A 1 81 ? 9.397 8.481 -0.593 1.00 83.62 81 SER A O 1
ATOM 631 N N . LEU A 1 82 ? 10.366 7.357 -2.283 1.00 85.69 82 LEU A N 1
ATOM 632 C CA . LEU A 1 82 ? 9.360 6.293 -2.343 1.00 85.69 82 LEU A CA 1
ATOM 633 C C . LEU A 1 82 ? 9.374 5.423 -1.080 1.00 85.69 82 LEU A C 1
ATOM 635 O O . LEU A 1 82 ? 8.308 5.081 -0.557 1.00 85.69 82 LEU A O 1
ATOM 639 N N . LEU A 1 83 ? 10.558 5.086 -0.561 1.00 87.50 83 LEU A N 1
ATOM 640 C CA . LEU A 1 83 ? 10.706 4.370 0.706 1.00 87.50 83 LEU A CA 1
ATOM 641 C C . LEU A 1 83 ? 10.198 5.201 1.886 1.00 87.50 83 LEU A C 1
ATOM 643 O O . LEU A 1 83 ? 9.462 4.664 2.711 1.00 87.50 83 LEU A O 1
ATOM 647 N N . GLY A 1 84 ? 10.515 6.497 1.941 1.00 90.12 84 GLY A N 1
ATOM 648 C CA . GLY A 1 84 ? 10.010 7.417 2.963 1.00 90.12 84 GLY A CA 1
ATOM 649 C C . GLY A 1 84 ? 8.483 7.493 2.960 1.00 90.12 84 GLY A C 1
ATOM 650 O O . GLY A 1 84 ? 7.847 7.238 3.978 1.00 90.12 84 GLY A O 1
ATOM 651 N N . THR A 1 85 ? 7.881 7.700 1.787 1.00 89.75 85 THR A N 1
ATOM 652 C CA . THR A 1 85 ? 6.415 7.720 1.629 1.00 89.75 85 THR A CA 1
ATOM 653 C C . THR A 1 85 ? 5.779 6.382 2.027 1.00 89.75 85 THR A C 1
ATOM 655 O O . THR A 1 85 ? 4.715 6.344 2.647 1.00 89.75 85 THR A O 1
ATOM 658 N N . THR A 1 86 ? 6.433 5.263 1.701 1.00 91.44 86 THR A N 1
ATOM 659 C CA . THR A 1 86 ? 5.982 3.926 2.115 1.00 91.44 86 THR A CA 1
ATOM 660 C C . THR A 1 86 ? 6.048 3.768 3.634 1.00 91.44 86 THR A C 1
ATOM 662 O O . THR A 1 86 ? 5.101 3.258 4.234 1.00 91.44 86 THR A O 1
ATOM 665 N N . ALA A 1 87 ? 7.135 4.217 4.264 1.00 93.06 87 ALA A N 1
ATOM 666 C CA . ALA A 1 87 ? 7.308 4.169 5.709 1.00 93.06 87 ALA A CA 1
ATOM 667 C C . ALA A 1 87 ? 6.233 4.997 6.427 1.00 93.06 87 ALA A C 1
ATOM 669 O O . ALA A 1 87 ? 5.584 4.470 7.329 1.00 93.06 87 ALA A O 1
ATOM 670 N N . ASP A 1 88 ? 5.976 6.228 5.981 1.00 95.19 88 ASP A N 1
ATOM 671 C CA . ASP A 1 88 ? 4.918 7.089 6.525 1.00 95.19 88 ASP A CA 1
ATOM 672 C C . ASP A 1 88 ? 3.537 6.427 6.402 1.00 95.19 88 ASP A C 1
ATOM 674 O O . ASP A 1 88 ? 2.759 6.395 7.359 1.00 95.19 88 ASP A O 1
ATOM 678 N N . GLY A 1 89 ? 3.243 5.825 5.244 1.00 93.25 89 GLY A N 1
ATOM 679 C CA . GLY A 1 89 ? 2.002 5.085 5.019 1.00 93.25 89 GLY A CA 1
ATOM 680 C C . GLY A 1 89 ? 1.833 3.895 5.971 1.00 93.25 89 GLY A C 1
ATOM 681 O O . GLY A 1 89 ? 0.759 3.707 6.546 1.00 93.25 89 GLY A O 1
ATOM 682 N N . VAL A 1 90 ? 2.895 3.111 6.187 1.00 95.62 90 VAL A N 1
ATOM 683 C CA . VAL A 1 90 ? 2.890 1.978 7.129 1.00 95.62 90 VAL A CA 1
ATOM 684 C C . VAL A 1 90 ? 2.759 2.453 8.577 1.00 95.62 90 VAL A C 1
ATOM 686 O O . VAL A 1 90 ? 2.028 1.836 9.349 1.00 95.62 90 VAL A O 1
ATOM 689 N N . GLN A 1 91 ? 3.415 3.551 8.956 1.00 96.06 91 GLN A N 1
ATOM 690 C CA . GLN A 1 91 ? 3.293 4.134 10.295 1.00 96.06 91 GLN A CA 1
ATOM 691 C C . GLN A 1 91 ? 1.866 4.619 10.569 1.00 96.06 91 GLN A C 1
ATOM 693 O O . GLN A 1 91 ? 1.309 4.315 11.626 1.00 96.06 91 GLN A O 1
ATOM 698 N N . LEU A 1 92 ? 1.243 5.304 9.604 1.00 94.25 92 LEU A N 1
ATOM 699 C CA . LEU A 1 92 ? -0.153 5.730 9.700 1.00 94.25 92 LEU A CA 1
ATOM 700 C C . LEU A 1 92 ? -1.101 4.528 9.826 1.00 94.25 92 LEU A C 1
ATOM 702 O O . LEU A 1 92 ? -2.003 4.539 10.667 1.00 94.25 92 LEU A O 1
ATOM 706 N N . LEU A 1 93 ? -0.873 3.474 9.033 1.00 94.94 93 LEU A N 1
ATOM 707 C CA . LEU A 1 93 ? -1.637 2.229 9.114 1.00 94.94 93 LEU A CA 1
ATOM 708 C C . LEU A 1 93 ? -1.493 1.570 10.490 1.00 94.94 93 LEU A C 1
ATOM 710 O O . LEU A 1 93 ? -2.498 1.216 11.102 1.00 94.94 93 LEU A O 1
ATOM 714 N N . LEU A 1 94 ? -0.263 1.427 10.991 1.00 97.06 94 LEU A N 1
ATOM 715 C CA . LEU A 1 94 ? 0.011 0.814 12.290 1.00 97.06 94 LEU A CA 1
ATOM 716 C C . LEU A 1 94 ? -0.651 1.597 13.429 1.00 97.06 94 LEU A C 1
ATOM 718 O O . LEU A 1 94 ? -1.239 0.993 14.328 1.00 97.06 94 LEU A O 1
ATOM 722 N N . TYR A 1 95 ? -0.594 2.929 13.379 1.00 95.50 95 TYR A N 1
ATOM 723 C CA . TYR A 1 95 ? -1.237 3.800 14.358 1.00 95.50 95 TYR A CA 1
ATOM 724 C C . TYR A 1 95 ? -2.760 3.599 14.384 1.00 95.50 95 TYR A C 1
ATOM 726 O O . TYR A 1 95 ? -3.317 3.268 15.433 1.00 95.50 95 TYR A O 1
ATOM 734 N N . ALA A 1 96 ? -3.425 3.711 13.229 1.00 93.75 96 ALA A N 1
ATOM 735 C CA . ALA A 1 96 ? -4.875 3.539 13.129 1.00 93.75 96 ALA A CA 1
ATOM 736 C C . ALA A 1 96 ? -5.318 2.112 13.502 1.00 93.75 96 ALA A C 1
ATOM 738 O O . ALA A 1 96 ? -6.293 1.919 14.226 1.00 93.75 96 ALA A O 1
ATOM 739 N N . PHE A 1 97 ? -4.569 1.095 13.070 1.00 95.44 97 PHE A N 1
ATOM 740 C CA . PHE A 1 97 ? -4.864 -0.299 13.400 1.00 95.44 97 PHE A CA 1
ATOM 741 C C . PHE A 1 97 ? -4.721 -0.589 14.901 1.00 95.44 97 PHE A C 1
ATOM 743 O O . PHE A 1 97 ? -5.527 -1.325 15.475 1.00 95.44 97 PHE A O 1
ATOM 750 N N . SER A 1 98 ? -3.737 0.023 15.563 1.00 96.69 98 SER A N 1
ATOM 751 C CA . SER A 1 98 ? -3.561 -0.097 17.014 1.00 96.69 98 SER A CA 1
ATOM 752 C C . SER A 1 98 ? -4.732 0.532 17.773 1.00 96.69 98 SER A C 1
ATOM 754 O O . SER A 1 98 ? -5.254 -0.079 18.705 1.00 96.69 98 SER A O 1
ATOM 756 N N . GLN A 1 99 ? -5.195 1.713 17.344 1.00 95.44 99 GLN A N 1
ATOM 757 C CA . GLN A 1 99 ? -6.383 2.360 17.915 1.00 95.44 99 GLN A CA 1
ATOM 758 C C . GLN A 1 99 ? -7.628 1.482 17.761 1.00 95.44 99 GLN A C 1
ATOM 760 O O . GLN A 1 99 ? -8.331 1.239 18.745 1.00 95.44 99 GLN A O 1
ATOM 765 N N . LEU A 1 100 ? -7.853 0.942 16.559 1.00 95.38 100 LEU A N 1
ATOM 766 C CA . LEU A 1 100 ? -8.954 0.020 16.292 1.00 95.38 100 LEU A CA 1
ATOM 767 C C . LEU A 1 100 ? -8.873 -1.228 17.182 1.00 95.38 100 LEU A C 1
ATOM 769 O O . LEU A 1 100 ? -9.872 -1.620 17.775 1.00 95.38 100 LEU A O 1
ATOM 773 N N . THR A 1 101 ? -7.688 -1.825 17.324 1.00 96.62 101 THR A N 1
ATOM 774 C CA . THR A 1 101 ? -7.478 -3.026 18.150 1.00 96.62 101 THR A CA 1
ATOM 775 C C . THR A 1 101 ? -7.827 -2.774 19.619 1.00 96.62 101 THR A C 1
ATOM 777 O O . THR A 1 101 ? -8.545 -3.569 20.225 1.00 96.62 101 THR A O 1
ATOM 780 N N . VAL A 1 102 ? -7.380 -1.650 20.191 1.00 96.81 102 VAL A N 1
ATOM 781 C CA . VAL A 1 102 ? -7.692 -1.275 21.583 1.00 96.81 102 VAL A CA 1
ATOM 782 C C . VAL A 1 102 ? -9.192 -1.037 21.773 1.00 96.81 102 VAL A C 1
ATOM 784 O O . VAL A 1 102 ? -9.772 -1.507 22.756 1.00 96.81 102 VAL A O 1
ATOM 787 N N . ALA A 1 103 ? -9.832 -0.345 20.827 1.00 95.38 103 ALA A N 1
ATOM 788 C CA . ALA A 1 103 ? -11.264 -0.069 20.877 1.00 95.38 103 ALA A CA 1
ATOM 789 C C . ALA A 1 103 ? -12.095 -1.357 20.763 1.00 95.38 103 ALA A C 1
ATOM 791 O O . ALA A 1 103 ? -13.033 -1.546 21.533 1.00 95.38 103 ALA A O 1
ATOM 792 N N . LEU A 1 104 ? -11.713 -2.276 19.868 1.00 96.12 104 LEU A N 1
ATOM 793 C CA . LEU A 1 104 ? -12.372 -3.575 19.710 1.00 96.12 104 LEU A CA 1
ATOM 794 C C . LEU A 1 104 ? -12.208 -4.464 20.944 1.00 96.12 104 LEU A C 1
ATOM 796 O O . LEU A 1 104 ? -13.179 -5.074 21.376 1.00 96.12 104 LEU A O 1
ATOM 800 N N . ASN A 1 105 ? -11.014 -4.510 21.541 1.00 96.75 105 ASN A N 1
ATOM 801 C CA . ASN A 1 105 ? -10.779 -5.285 22.762 1.00 96.75 105 ASN A CA 1
ATOM 802 C C . ASN A 1 105 ? -11.589 -4.761 23.961 1.00 96.75 105 ASN A C 1
ATOM 804 O O . ASN A 1 105 ? -11.901 -5.515 24.877 1.00 96.75 105 ASN A O 1
ATOM 808 N N . SER A 1 106 ? -11.925 -3.470 23.955 1.00 95.00 106 SER A N 1
ATOM 809 C CA . SER A 1 106 ? -12.733 -2.838 25.004 1.00 95.00 106 SER A CA 1
ATOM 810 C C . SER A 1 106 ? -14.239 -2.901 24.723 1.00 95.00 106 SER A C 1
ATOM 812 O O . SER A 1 106 ? -15.030 -2.559 25.599 1.00 95.00 106 SER A O 1
ATOM 814 N N . ALA A 1 107 ? -14.649 -3.311 23.519 1.00 96.94 107 ALA A N 1
ATOM 815 C CA . ALA A 1 107 ? -16.048 -3.367 23.124 1.00 96.94 107 ALA A CA 1
ATOM 816 C C . ALA A 1 107 ? -16.733 -4.614 23.700 1.00 96.94 107 ALA A C 1
ATOM 818 O O . ALA A 1 107 ? -16.278 -5.744 23.542 1.00 96.94 107 ALA A O 1
ATOM 819 N N . SER A 1 108 ? -17.880 -4.401 24.327 1.00 96.62 108 SER A N 1
ATOM 820 C CA . SER A 1 108 ? -18.736 -5.427 24.924 1.00 96.62 108 SER A CA 1
ATOM 821 C C . SER A 1 108 ? -20.028 -5.654 24.135 1.00 96.62 108 SER A C 1
ATOM 823 O O . SER A 1 108 ? -20.733 -6.642 24.346 1.00 96.62 108 SER A O 1
ATOM 825 N N . THR A 1 109 ? -20.343 -4.754 23.199 1.00 97.50 109 THR A N 1
ATOM 826 C CA . THR A 1 109 ? -21.557 -4.817 22.383 1.00 97.50 109 THR A CA 1
ATOM 827 C C . THR A 1 109 ? -21.270 -4.614 20.899 1.00 97.50 109 THR A C 1
ATOM 829 O O . THR A 1 109 ? -20.293 -3.982 20.499 1.00 97.50 109 THR A O 1
ATOM 832 N N . LEU A 1 110 ? -22.186 -5.082 20.046 1.00 94.06 110 LEU A N 1
ATOM 833 C CA . LEU A 1 110 ? -22.110 -4.841 18.603 1.00 94.06 110 LEU A CA 1
ATOM 834 C C . LEU A 1 110 ? -22.158 -3.341 18.250 1.00 94.06 110 LEU A C 1
ATOM 836 O O . LEU A 1 110 ? -21.576 -2.921 17.251 1.00 94.06 110 LEU A O 1
ATOM 840 N N . ALA A 1 111 ? -22.856 -2.531 19.052 1.00 95.81 111 ALA A N 1
ATOM 841 C CA . ALA A 1 111 ? -22.901 -1.084 18.862 1.00 95.81 111 ALA A CA 1
ATOM 842 C C . ALA A 1 111 ? -21.518 -0.450 19.089 1.00 95.81 111 ALA A C 1
ATOM 844 O O . ALA A 1 111 ? -21.078 0.362 18.277 1.00 95.81 111 ALA A O 1
ATOM 845 N N . GLU A 1 112 ? -20.804 -0.884 20.128 1.00 95.06 112 GLU A N 1
ATOM 846 C CA . GLU A 1 112 ? -19.437 -0.440 20.427 1.00 95.06 112 GLU A CA 1
ATOM 847 C C . GLU A 1 112 ? -18.433 -0.913 19.369 1.00 95.06 112 GLU A C 1
ATOM 849 O O . GLU A 1 112 ? -17.580 -0.136 18.951 1.00 95.06 112 GLU A O 1
ATOM 854 N N . VAL A 1 113 ? -18.589 -2.135 18.843 1.00 93.56 113 VAL A N 1
ATOM 855 C CA . VAL A 1 113 ? -17.777 -2.627 17.713 1.00 93.56 113 VAL A CA 1
ATOM 856 C C . VAL A 1 113 ? -17.929 -1.727 16.484 1.00 93.56 113 VAL A C 1
ATOM 858 O O . VAL A 1 113 ? -16.942 -1.391 15.834 1.00 93.56 113 VAL A O 1
ATOM 861 N N . ARG A 1 114 ? -19.153 -1.288 16.161 1.00 92.56 114 ARG A N 1
ATOM 862 C CA . ARG A 1 114 ? -19.371 -0.338 15.055 1.00 92.56 114 ARG A CA 1
ATOM 863 C C . ARG A 1 114 ? -18.741 1.020 15.358 1.00 92.56 114 ARG A C 1
ATOM 865 O O . ARG A 1 114 ? -18.066 1.577 14.494 1.00 92.56 114 ARG A O 1
ATOM 872 N N . ALA A 1 115 ? -18.913 1.519 16.582 1.00 93.31 115 ALA A N 1
ATOM 873 C CA . ALA A 1 115 ? -18.336 2.787 17.022 1.00 93.31 115 ALA A CA 1
ATOM 874 C C . ALA A 1 115 ? -16.796 2.792 16.984 1.00 93.31 115 ALA A C 1
ATOM 876 O O . ALA A 1 115 ? -16.211 3.825 16.673 1.00 93.31 115 ALA A O 1
ATOM 877 N N . ALA A 1 116 ? -16.138 1.648 17.207 1.00 94.31 116 ALA A N 1
ATOM 878 C CA . ALA A 1 116 ? -14.678 1.516 17.150 1.00 94.31 116 ALA A CA 1
ATOM 879 C C . ALA A 1 116 ? -14.082 1.897 15.781 1.00 94.31 116 ALA A C 1
ATOM 881 O O . ALA A 1 116 ? -12.954 2.374 15.706 1.00 94.31 116 ALA A O 1
ATOM 882 N N . SER A 1 117 ? -14.845 1.722 14.697 1.00 89.69 117 SER A N 1
ATOM 883 C CA . SER A 1 117 ? -14.425 2.111 13.343 1.00 89.69 117 SER A CA 1
ATOM 884 C C . SER A 1 117 ? -14.662 3.589 13.010 1.00 89.69 117 SER A C 1
ATOM 886 O O . SER A 1 117 ? -14.064 4.111 12.067 1.00 89.69 117 SER A O 1
ATOM 888 N N . ALA A 1 118 ? -15.507 4.283 13.783 1.00 91.25 118 ALA A N 1
ATOM 889 C CA . ALA A 1 118 ? -15.956 5.639 13.474 1.00 91.25 118 ALA A CA 1
ATOM 890 C C . ALA A 1 118 ? -14.813 6.663 13.313 1.00 91.25 118 ALA A C 1
ATOM 892 O O . ALA A 1 118 ? -14.882 7.449 12.371 1.00 91.25 118 ALA A O 1
ATOM 893 N N . PRO A 1 119 ? -13.728 6.646 14.118 1.00 91.19 119 PRO A N 1
ATOM 894 C CA . PRO A 1 119 ? -12.622 7.596 13.951 1.00 91.19 119 PRO A CA 1
ATOM 895 C C . PRO A 1 119 ? -11.875 7.483 12.613 1.00 91.19 119 PRO A C 1
ATOM 897 O O . PRO A 1 119 ? -11.160 8.405 12.228 1.00 91.19 119 PRO A O 1
ATOM 900 N N . HIS A 1 120 ? -12.012 6.359 11.904 1.00 90.88 120 HIS A N 1
ATOM 901 C CA . HIS A 1 120 ? -11.253 6.063 10.686 1.00 90.88 120 HIS A CA 1
ATOM 902 C C . HIS A 1 120 ? -12.115 6.064 9.418 1.00 90.88 120 HIS A C 1
ATOM 904 O O . HIS A 1 120 ? -11.572 6.055 8.311 1.00 90.88 120 HIS A O 1
ATOM 910 N N . ILE A 1 121 ? -13.445 6.094 9.564 1.00 91.69 121 ILE A N 1
ATOM 911 C CA . ILE A 1 121 ? -14.381 5.901 8.452 1.00 91.69 121 ILE A CA 1
ATOM 912 C C . ILE A 1 121 ? -14.283 7.015 7.406 1.00 91.69 121 ILE A C 1
ATOM 914 O O . ILE A 1 121 ? -14.289 6.733 6.211 1.00 91.69 121 ILE A O 1
ATOM 918 N N . ASP A 1 122 ? -14.100 8.266 7.833 1.00 92.00 122 ASP A N 1
ATOM 919 C CA . ASP A 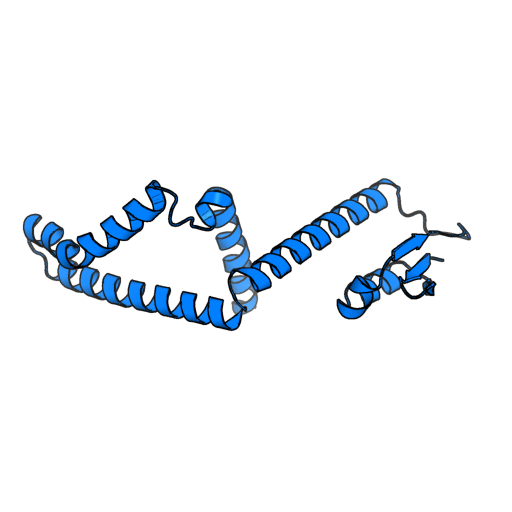1 122 ? -13.993 9.411 6.925 1.00 92.00 122 ASP A CA 1
ATOM 920 C C . ASP A 1 122 ? -12.734 9.329 6.061 1.00 92.00 122 ASP A C 1
ATOM 922 O O . ASP A 1 122 ? -12.774 9.567 4.852 1.00 92.00 122 ASP A O 1
ATOM 926 N N . MET A 1 123 ? -11.606 8.954 6.670 1.00 92.00 123 MET A N 1
ATOM 927 C CA . MET A 1 123 ? -10.349 8.750 5.954 1.00 92.00 123 MET A CA 1
ATOM 928 C C . MET A 1 123 ? -10.478 7.601 4.947 1.00 92.00 123 MET A C 1
ATOM 930 O O . MET A 1 123 ? -10.106 7.769 3.783 1.00 92.00 123 MET A O 1
ATOM 934 N N . ALA A 1 124 ? -11.044 6.467 5.373 1.00 92.75 124 ALA A N 1
ATOM 935 C CA . ALA A 1 124 ? -11.246 5.298 4.523 1.00 92.75 124 ALA A CA 1
ATOM 936 C C . ALA A 1 124 ? -12.168 5.612 3.335 1.00 92.75 124 ALA A C 1
ATOM 938 O O . ALA A 1 124 ? -11.799 5.354 2.191 1.00 92.75 124 ALA A O 1
ATOM 939 N N . ASN A 1 125 ? -13.318 6.245 3.583 1.00 95.44 125 ASN A N 1
ATOM 940 C CA . ASN A 1 125 ? -14.278 6.614 2.543 1.00 95.44 125 ASN A CA 1
ATOM 941 C C . ASN A 1 125 ? -13.670 7.568 1.517 1.00 95.44 125 ASN A C 1
ATOM 943 O O . ASN A 1 125 ? -13.832 7.365 0.314 1.00 95.44 125 ASN A O 1
ATOM 947 N N . ARG A 1 126 ? -12.936 8.595 1.966 1.00 95.19 126 ARG A N 1
ATOM 948 C CA . ARG A 1 126 ? -12.262 9.534 1.057 1.00 95.19 126 ARG A CA 1
ATOM 949 C C . ARG A 1 126 ? -11.244 8.830 0.170 1.00 95.19 126 ARG A C 1
ATOM 951 O O . ARG A 1 126 ? -11.186 9.114 -1.022 1.00 95.19 126 ARG A O 1
ATOM 958 N N . PHE A 1 127 ? -10.444 7.931 0.734 1.00 94.50 127 PHE A N 1
ATOM 959 C CA . PHE A 1 127 ? -9.447 7.188 -0.030 1.00 94.50 127 PHE A CA 1
ATOM 960 C C . PHE A 1 127 ? -10.085 6.214 -1.030 1.00 94.50 127 PHE A C 1
ATOM 962 O O . PHE A 1 127 ? -9.694 6.201 -2.197 1.00 94.50 127 PHE A O 1
ATOM 969 N N . LEU A 1 128 ? -11.105 5.460 -0.606 1.00 95.44 128 LEU A N 1
ATOM 970 C CA . LEU A 1 128 ? -11.847 4.543 -1.474 1.00 95.44 128 LEU A CA 1
ATOM 971 C C . LEU A 1 128 ? -12.543 5.284 -2.614 1.00 95.44 128 LEU A C 1
ATOM 973 O O . LEU A 1 128 ? -12.380 4.897 -3.764 1.00 95.44 128 LEU A O 1
ATOM 977 N N . THR A 1 129 ? -13.200 6.410 -2.325 1.00 97.44 129 THR A N 1
ATOM 978 C CA . THR A 1 129 ? -13.850 7.241 -3.354 1.00 97.44 129 THR A CA 1
ATOM 979 C C . THR A 1 129 ? -12.853 7.679 -4.428 1.00 97.44 129 THR A C 1
ATOM 981 O O . THR A 1 129 ? -13.159 7.623 -5.616 1.00 97.44 129 THR A O 1
ATOM 984 N N . LYS A 1 130 ? -11.638 8.081 -4.030 1.00 96.62 130 LYS A N 1
ATOM 985 C CA . LYS A 1 130 ? -10.570 8.447 -4.975 1.00 96.62 130 LYS A CA 1
ATOM 986 C C . LYS A 1 130 ? -10.063 7.262 -5.793 1.00 96.62 130 LYS A C 1
ATOM 988 O O . LYS A 1 130 ? -9.675 7.437 -6.945 1.00 96.62 130 LYS A O 1
ATOM 993 N N . CYS A 1 131 ? -10.034 6.072 -5.203 1.00 95.75 131 CYS A N 1
ATOM 994 C CA . CYS A 1 131 ? -9.666 4.852 -5.912 1.00 95.75 131 CYS A CA 1
ATOM 995 C C . CYS A 1 131 ? -10.729 4.463 -6.947 1.00 95.75 131 CYS A C 1
ATOM 997 O O . CYS A 1 131 ? -10.408 4.189 -8.100 1.00 95.75 131 CYS A O 1
ATOM 999 N N . GLU A 1 132 ? -11.999 4.486 -6.548 1.00 94.19 132 GLU A N 1
ATOM 1000 C CA . GLU A 1 132 ? -13.148 4.135 -7.388 1.00 94.19 132 GLU A CA 1
ATOM 1001 C C . GLU A 1 132 ? -13.367 5.138 -8.525 1.00 94.19 132 GLU A C 1
ATOM 1003 O O . GLU A 1 132 ? -13.705 4.744 -9.639 1.00 94.19 132 GLU A O 1
ATOM 1008 N N . SER A 1 133 ? -13.113 6.428 -8.279 1.00 96.00 133 SER A N 1
ATOM 1009 C CA . SER A 1 133 ? -13.149 7.462 -9.320 1.00 96.00 133 SER A CA 1
ATOM 1010 C C . SER A 1 133 ? -11.965 7.385 -10.292 1.00 96.00 133 SER A C 1
ATOM 1012 O O . SER A 1 133 ? -11.980 8.035 -11.338 1.00 96.00 133 SER A O 1
ATOM 1014 N N . GLY A 1 134 ? -10.928 6.610 -9.959 1.00 92.94 134 GLY A N 1
ATOM 1015 C CA . GLY A 1 134 ? -9.688 6.514 -10.723 1.00 92.94 134 GLY A CA 1
ATOM 1016 C C . GLY A 1 134 ? -8.737 7.702 -10.545 1.00 92.94 134 GLY A C 1
ATOM 1017 O O . GLY A 1 134 ? -7.727 7.750 -11.250 1.00 92.94 134 GLY A O 1
ATOM 1018 N N . GLU A 1 135 ? -9.029 8.629 -9.622 1.00 93.06 135 GLU A N 1
ATOM 1019 C CA . GLU A 1 135 ? -8.128 9.724 -9.227 1.00 93.06 135 GLU A CA 1
ATOM 1020 C C . GLU A 1 135 ? -6.839 9.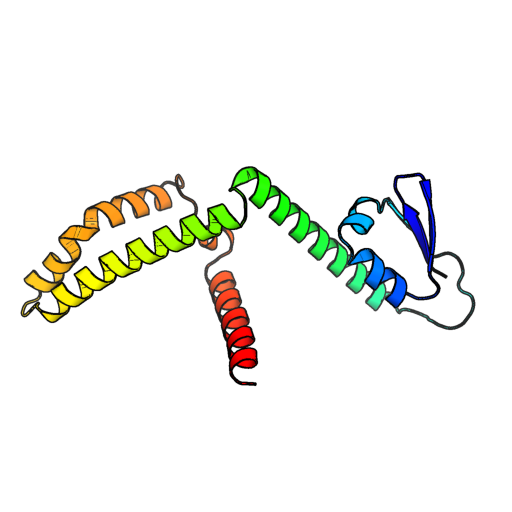171 -8.602 1.00 93.06 135 GLU A C 1
ATOM 1022 O O . GLU A 1 135 ? -5.742 9.634 -8.908 1.00 93.06 135 GLU A O 1
ATOM 1027 N N . VAL A 1 136 ? -6.966 8.144 -7.760 1.00 93.06 136 VAL A N 1
ATOM 1028 C CA . VAL A 1 136 ? -5.843 7.389 -7.198 1.00 93.06 136 VAL A CA 1
ATOM 1029 C C . VAL A 1 136 ? -5.843 5.997 -7.812 1.00 93.06 136 VAL A C 1
ATOM 1031 O O . VAL A 1 136 ? -6.824 5.268 -7.720 1.00 93.06 136 VAL A O 1
ATOM 1034 N N . LYS A 1 137 ? -4.724 5.594 -8.419 1.00 92.00 137 LYS A N 1
ATOM 1035 C CA . LYS A 1 137 ? -4.544 4.236 -8.944 1.00 92.00 137 LYS A CA 1
ATOM 1036 C C . LYS A 1 137 ? -3.458 3.522 -8.168 1.00 92.00 137 LYS A C 1
ATOM 1038 O O . LYS A 1 137 ? -2.289 3.894 -8.230 1.00 92.00 137 LYS A O 1
ATOM 1043 N N . LEU A 1 138 ? -3.851 2.475 -7.455 1.00 90.69 138 LEU A N 1
ATOM 1044 C CA . LEU A 1 138 ? -2.912 1.625 -6.737 1.00 90.69 138 LEU A CA 1
ATOM 1045 C C . LEU A 1 138 ? -2.263 0.649 -7.714 1.00 90.69 138 LEU A C 1
ATOM 1047 O O . LEU A 1 138 ? -2.900 0.153 -8.642 1.00 90.69 138 LEU A O 1
ATOM 1051 N N . THR A 1 139 ? -0.985 0.352 -7.508 1.00 88.00 139 THR A N 1
ATOM 1052 C CA . THR A 1 139 ? -0.197 -0.482 -8.429 1.00 88.00 139 THR A CA 1
ATOM 1053 C C . THR A 1 139 ? -0.807 -1.870 -8.637 1.00 88.00 139 THR A C 1
ATOM 1055 O O . THR A 1 139 ? -0.768 -2.390 -9.752 1.00 88.00 139 THR A O 1
ATOM 1058 N N . PHE A 1 140 ? -1.452 -2.445 -7.613 1.00 90.56 140 PHE A N 1
ATOM 1059 C CA . PHE A 1 140 ? -2.152 -3.726 -7.745 1.00 90.56 140 PHE A CA 1
ATOM 1060 C C . PHE A 1 140 ? -3.350 -3.664 -8.697 1.00 90.56 140 PHE A C 1
ATOM 1062 O O . PHE A 1 140 ? -3.671 -4.671 -9.318 1.00 90.56 140 PHE A O 1
ATOM 1069 N N . MET A 1 141 ? -3.996 -2.505 -8.850 1.00 90.25 141 MET A N 1
ATOM 1070 C CA . MET A 1 141 ? -5.127 -2.348 -9.771 1.00 90.25 141 MET A CA 1
ATOM 1071 C C . MET A 1 141 ? -4.668 -2.472 -11.226 1.00 90.25 141 MET A C 1
ATOM 1073 O O . MET A 1 141 ? -5.403 -2.986 -12.060 1.00 90.25 141 MET A O 1
ATOM 1077 N N . ALA A 1 142 ? -3.440 -2.037 -11.526 1.00 87.44 142 ALA A N 1
ATOM 1078 C CA . ALA A 1 142 ? -2.832 -2.205 -12.844 1.00 87.44 142 ALA A CA 1
ATOM 1079 C C . ALA A 1 142 ? -2.216 -3.600 -13.031 1.00 87.44 142 ALA A C 1
ATOM 1081 O O . ALA A 1 142 ? -2.266 -4.160 -14.122 1.00 87.44 142 ALA A O 1
ATOM 1082 N N . LYS A 1 143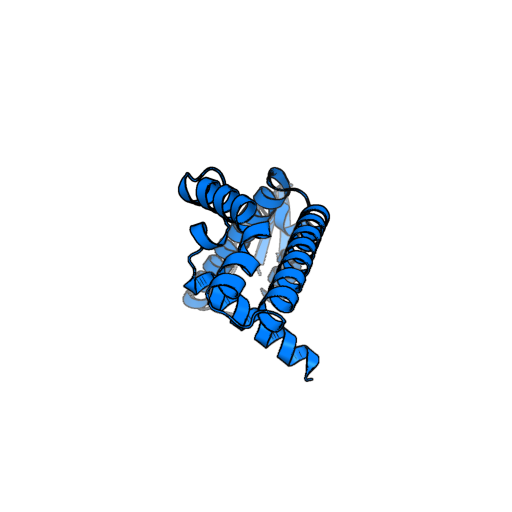 ? -1.618 -4.158 -11.971 1.00 85.19 143 LYS A N 1
ATOM 1083 C CA . LYS A 1 143 ? -0.906 -5.441 -12.021 1.00 85.19 143 LYS A CA 1
ATOM 1084 C C . LYS A 1 143 ? -1.829 -6.664 -11.912 1.00 85.19 143 LYS A C 1
ATOM 1086 O O . LYS A 1 143 ? -1.468 -7.735 -12.396 1.00 85.19 143 LYS A O 1
ATOM 1091 N N . GLY A 1 144 ? -3.001 -6.510 -11.302 1.00 91.94 144 GLY A N 1
ATOM 1092 C CA . GLY A 1 144 ? -3.888 -7.604 -10.912 1.00 91.94 144 GLY A CA 1
ATOM 1093 C C . GLY A 1 144 ? -3.509 -8.188 -9.549 1.00 91.94 144 GLY A C 1
ATOM 1094 O O . GLY A 1 144 ? -2.329 -8.307 -9.215 1.00 91.94 144 GLY A O 1
ATOM 1095 N N . VAL A 1 145 ? -4.523 -8.552 -8.759 1.00 91.00 145 VAL A N 1
ATOM 1096 C CA . VAL A 1 145 ? -4.355 -9.042 -7.379 1.00 91.00 145 VAL A CA 1
ATOM 1097 C C . VAL A 1 145 ? -3.506 -10.313 -7.338 1.00 91.00 145 VAL A C 1
ATOM 1099 O O . VAL A 1 145 ? -2.519 -10.345 -6.609 1.00 91.00 145 VAL A O 1
ATOM 1102 N N . ASP A 1 146 ? -3.812 -11.306 -8.174 1.00 93.25 146 ASP A N 1
ATOM 1103 C CA . ASP A 1 146 ? -3.112 -12.601 -8.179 1.00 93.25 146 ASP A CA 1
ATOM 1104 C C . ASP A 1 146 ? -1.611 -12.452 -8.462 1.00 93.25 146 ASP A C 1
ATOM 1106 O O . ASP A 1 146 ? -0.770 -13.055 -7.797 1.00 93.25 146 ASP A O 1
ATOM 1110 N N . ASN A 1 147 ? -1.257 -11.571 -9.399 1.00 87.75 147 ASN A N 1
ATOM 1111 C CA . ASN A 1 147 ? 0.137 -11.284 -9.728 1.00 87.75 147 ASN A CA 1
ATOM 1112 C C . ASN A 1 147 ? 0.868 -10.591 -8.572 1.00 87.75 147 ASN A C 1
ATOM 1114 O O . ASN A 1 147 ? 2.062 -10.805 -8.377 1.00 87.75 147 ASN A O 1
ATOM 1118 N N . VAL A 1 148 ? 0.184 -9.731 -7.814 1.00 89.31 148 VAL A N 1
ATOM 1119 C CA . VAL A 1 148 ? 0.769 -9.091 -6.627 1.00 89.31 148 VAL A CA 1
ATOM 1120 C C . VAL A 1 148 ? 0.954 -10.100 -5.500 1.00 89.31 148 VAL A C 1
ATOM 1122 O O . VAL A 1 148 ? 2.017 -10.113 -4.885 1.00 89.31 148 VAL A O 1
ATOM 1125 N N . VAL A 1 149 ? -0.035 -10.962 -5.256 1.00 92.31 149 VAL A N 1
ATOM 1126 C CA . VAL A 1 149 ? 0.053 -12.024 -4.243 1.00 92.31 149 VAL A CA 1
ATOM 1127 C C . VAL A 1 149 ? 1.208 -12.970 -4.565 1.00 92.31 149 VAL A C 1
ATOM 1129 O O . VAL A 1 149 ? 2.077 -13.165 -3.720 1.00 92.31 149 VAL A O 1
ATOM 1132 N N . SER A 1 150 ? 1.302 -13.448 -5.808 1.00 90.56 150 SER A N 1
ATOM 1133 C CA . SER A 1 150 ? 2.414 -14.292 -6.260 1.00 90.56 150 SER A CA 1
ATOM 1134 C C . SER A 1 150 ? 3.777 -13.613 -6.056 1.00 90.56 150 SER A C 1
ATOM 1136 O O . SER A 1 150 ? 4.726 -14.243 -5.591 1.00 90.56 150 SER A O 1
ATOM 1138 N N . ASP A 1 151 ? 3.904 -12.321 -6.377 1.00 88.88 151 ASP A N 1
ATOM 1139 C CA . ASP A 1 151 ? 5.136 -11.561 -6.130 1.00 88.88 151 ASP A CA 1
ATOM 1140 C C . ASP A 1 151 ? 5.508 -11.514 -4.641 1.00 88.88 151 ASP A C 1
ATOM 1142 O O . ASP A 1 151 ? 6.683 -11.664 -4.294 1.00 88.88 151 ASP A O 1
ATOM 1146 N N . ILE A 1 152 ? 4.522 -11.278 -3.769 1.00 90.94 152 ILE A N 1
ATOM 1147 C CA . ILE A 1 152 ? 4.712 -11.226 -2.315 1.00 90.94 152 ILE A CA 1
ATOM 1148 C C . ILE A 1 152 ? 5.188 -12.587 -1.809 1.00 90.94 152 ILE A C 1
ATOM 1150 O O . ILE A 1 152 ? 6.202 -12.654 -1.117 1.00 90.94 152 ILE A O 1
ATOM 1154 N N . GLU A 1 153 ? 4.508 -13.667 -2.192 1.00 93.56 153 GLU A N 1
ATOM 1155 C CA . GLU A 1 153 ? 4.836 -15.038 -1.788 1.00 93.56 153 GLU A CA 1
ATOM 1156 C C . GLU A 1 153 ? 6.255 -15.434 -2.205 1.00 93.56 153 GLU A C 1
ATOM 1158 O O . GLU A 1 153 ? 7.037 -15.923 -1.382 1.00 93.56 153 GLU A O 1
ATOM 1163 N N . GLN A 1 154 ? 6.621 -15.176 -3.465 1.00 93.31 154 GLN A N 1
ATOM 1164 C CA . GLN A 1 154 ? 7.949 -15.493 -3.990 1.00 93.31 154 GLN A CA 1
ATOM 1165 C C . GLN A 1 154 ? 9.044 -14.731 -3.240 1.00 93.31 154 GLN A C 1
ATOM 1167 O O . GLN A 1 154 ? 10.038 -15.328 -2.817 1.00 93.31 154 GLN A O 1
ATOM 1172 N N . ARG A 1 155 ? 8.862 -13.420 -3.036 1.00 91.19 155 ARG A N 1
ATOM 1173 C CA . ARG A 1 155 ? 9.853 -12.573 -2.357 1.00 91.19 155 ARG A CA 1
ATOM 1174 C C . ARG A 1 155 ? 9.976 -12.914 -0.880 1.00 91.19 155 ARG A C 1
ATOM 1176 O O . ARG A 1 155 ? 11.093 -13.087 -0.399 1.00 91.19 155 ARG A O 1
ATOM 1183 N N . ALA A 1 156 ? 8.855 -13.053 -0.175 1.00 90.56 156 ALA A N 1
ATOM 1184 C CA . ALA A 1 156 ? 8.848 -13.412 1.238 1.00 90.56 156 ALA A CA 1
ATOM 1185 C C . ALA A 1 156 ? 9.520 -14.772 1.462 1.00 90.56 156 ALA A C 1
ATOM 1187 O O . ALA A 1 156 ? 10.367 -14.905 2.344 1.00 90.56 156 ALA A O 1
ATOM 1188 N N . THR A 1 157 ? 9.228 -15.758 0.608 1.00 92.44 157 THR A N 1
ATOM 1189 C CA . THR A 1 157 ? 9.862 -17.082 0.669 1.00 92.44 157 THR A CA 1
ATOM 1190 C C . THR A 1 157 ? 11.362 -17.007 0.394 1.00 92.44 157 THR A C 1
ATOM 1192 O O . THR A 1 157 ? 12.147 -17.635 1.103 1.00 92.44 157 THR A O 1
ATOM 1195 N N . ALA A 1 158 ? 11.785 -16.249 -0.623 1.00 92.31 158 ALA A N 1
ATOM 1196 C CA . ALA A 1 158 ? 13.201 -16.081 -0.941 1.00 92.31 158 ALA A CA 1
ATOM 1197 C C . ALA A 1 158 ? 13.976 -15.449 0.226 1.00 92.31 158 ALA A C 1
ATOM 1199 O O . ALA A 1 158 ? 15.024 -15.963 0.609 1.00 92.31 158 ALA A O 1
ATOM 1200 N N . VAL A 1 159 ? 13.433 -14.391 0.835 1.00 86.94 159 VAL A N 1
ATOM 1201 C CA . VAL A 1 159 ? 14.029 -13.744 2.015 1.00 86.94 159 VAL A CA 1
ATOM 1202 C C . VAL A 1 159 ? 14.065 -14.702 3.203 1.00 86.94 159 VAL A C 1
ATOM 1204 O O . VAL A 1 159 ? 15.108 -14.854 3.834 1.00 86.94 159 VAL A O 1
ATOM 1207 N N . SER A 1 160 ? 12.959 -15.396 3.484 1.00 94.81 160 SER A N 1
ATOM 1208 C CA . SER A 1 160 ? 12.893 -16.350 4.592 1.00 94.81 160 SER A CA 1
ATOM 1209 C C . SER A 1 160 ? 13.940 -17.453 4.459 1.00 94.81 160 SER A C 1
ATOM 1211 O O . SER A 1 160 ? 14.546 -17.803 5.465 1.00 94.81 160 SER A O 1
ATOM 1213 N N . LYS A 1 161 ? 14.190 -17.963 3.244 1.00 94.75 161 LYS A N 1
ATOM 1214 C CA . LYS A 1 161 ? 15.236 -18.966 2.989 1.00 94.75 161 LYS A CA 1
ATOM 1215 C C . LYS A 1 161 ? 16.630 -18.459 3.345 1.00 94.75 161 LYS A C 1
ATOM 1217 O O . LYS A 1 161 ? 17.402 -19.217 3.916 1.00 94.75 161 LYS A O 1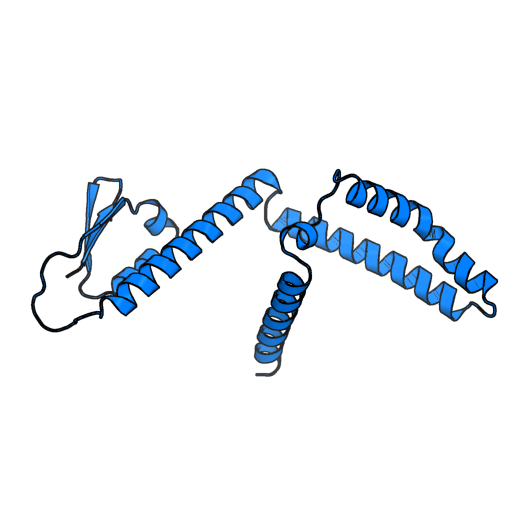
ATOM 1222 N N . VAL A 1 162 ? 16.938 -17.202 3.019 1.00 94.44 162 VAL A N 1
ATOM 1223 C CA . VAL A 1 162 ? 18.226 -16.573 3.356 1.00 94.44 162 VAL A CA 1
ATOM 1224 C C . VAL A 1 162 ? 18.369 -16.387 4.866 1.00 94.44 162 VAL A C 1
ATOM 1226 O O . VAL A 1 162 ? 19.440 -16.633 5.398 1.00 94.44 162 VAL A O 1
ATOM 1229 N N . LEU A 1 163 ? 17.301 -15.988 5.564 1.00 87.81 163 LEU A N 1
ATOM 1230 C CA . LEU A 1 163 ? 17.324 -15.816 7.023 1.00 87.81 163 LEU A CA 1
ATOM 1231 C C . LEU A 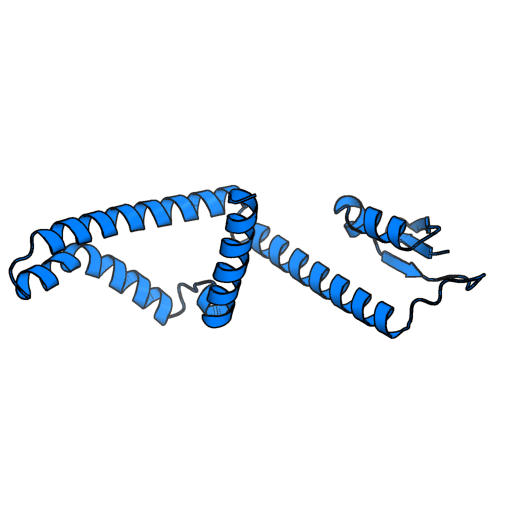1 163 ? 17.405 -17.143 7.791 1.00 87.81 163 LEU A C 1
ATOM 1233 O O . LEU A 1 163 ? 17.867 -17.159 8.927 1.00 87.81 163 LEU A O 1
ATOM 1237 N N . SER A 1 164 ? 16.909 -18.234 7.201 1.00 90.00 164 SER A N 1
ATOM 1238 C CA . SER A 1 164 ? 16.934 -19.575 7.796 1.00 90.00 164 SER A CA 1
ATOM 1239 C C . SER A 1 164 ? 18.175 -20.405 7.444 1.00 90.00 164 SER A C 1
ATOM 1241 O O . SER A 1 164 ? 18.248 -21.557 7.871 1.00 90.00 164 SER A O 1
ATOM 1243 N N . ALA A 1 165 ? 19.077 -19.874 6.613 1.00 68.94 165 ALA A N 1
ATOM 1244 C CA . ALA A 1 165 ? 20.330 -20.517 6.209 1.00 68.94 165 ALA A CA 1
ATOM 1245 C C . ALA A 1 165 ? 21.458 -20.191 7.197 1.00 68.94 165 ALA A C 1
ATOM 1247 O O . ALA A 1 165 ? 22.280 -21.102 7.442 1.00 68.94 165 ALA A O 1
#

Radius of gyration: 25.72 Å; chains: 1; bounding box: 59×36×63 Å

Foldseek 3Di:
DKWWAFQVRDIDDDPDVVVVVVQCVPPVSVVRGPDIDDPDDDDDDDPDPVNVVVVVVVVVVVVVVVVVVVVCCVPVHHPVVVVVVVVVVVVVVVVLVVQLVVQCVPDPDPVSNVVSCVVCVVVVVVVVVCCVVVVDPDPCNVCPPVNVVVVCVVVVVVVVVVVVD

pLDDT: mean 75.84, std 19.36, range [35.09, 97.5]